Protein AF-A0A1R3HFJ4-F1 (afdb_monomer_lite)

Sequence (66 aa):
MPDLKQRALYMRAVLEALIEKHFGVEIIDQLFEIYATKLSKSPIFLNPDDQKMTALFVLLKPSENK

Secondary structure (DSSP, 8-state):
---HHHHHHHHHHHHHHHHHHHH-GGGHHHHHHHHHHHHHH-HHHH-GGG-PPPPPP---------

Radius of gyration: 17.63 Å; chains: 1; bounding box: 39×49×30 Å

Organism: Corchorus capsularis (NCBI:txid210143)

Structure (mmCIF, N/CA/C/O backbone):
data_AF-A0A1R3HFJ4-F1
#
_entry.id   AF-A0A1R3HFJ4-F1
#
loop_
_atom_site.group_PDB
_atom_site.id
_atom_site.type_symbol
_atom_site.label_atom_id
_atom_site.label_alt_id
_atom_site.label_comp_id
_atom_site.label_asym_id
_atom_site.label_entity_id
_atom_site.label_seq_id
_atom_site.pdbx_PDB_ins_code
_atom_site.Cartn_x
_atom_site.Cartn_y
_atom_site.Cartn_z
_atom_site.occupancy
_atom_site.B_iso_or_equiv
_atom_site.auth_seq_id
_atom_site.auth_comp_id
_atom_site.auth_asym_id
_atom_site.auth_atom_id
_atom_site.pdbx_PDB_model_num
ATOM 1 N N . MET A 1 1 ? 3.154 -1.321 -15.095 1.00 59.66 1 MET A N 1
ATOM 2 C CA . MET A 1 1 ? 2.480 -0.880 -13.853 1.00 59.66 1 MET A CA 1
ATOM 3 C C . MET A 1 1 ? 0.979 -0.867 -14.114 1.00 59.66 1 MET A C 1
ATOM 5 O O . MET A 1 1 ? 0.623 -0.533 -15.240 1.00 59.66 1 MET A O 1
ATOM 9 N N . PRO A 1 2 ? 0.128 -1.270 -13.151 1.00 64.56 2 PRO A N 1
ATOM 10 C CA . PRO A 1 2 ? -1.316 -1.052 -13.249 1.00 64.56 2 PRO A CA 1
ATOM 11 C C . PRO A 1 2 ? -1.614 0.441 -13.448 1.00 64.56 2 PRO A C 1
ATOM 13 O O . PRO A 1 2 ? -0.785 1.279 -13.080 1.00 64.56 2 PRO A O 1
ATOM 16 N N . ASP A 1 3 ? -2.780 0.786 -13.994 1.00 83.38 3 ASP A N 1
ATOM 17 C CA . ASP A 1 3 ? -3.206 2.189 -14.023 1.00 83.38 3 ASP A CA 1
ATOM 18 C C . ASP A 1 3 ? -3.315 2.764 -12.589 1.00 83.38 3 ASP A C 1
ATOM 20 O O . ASP A 1 3 ? -3.362 2.030 -11.595 1.00 83.38 3 ASP A O 1
ATOM 24 N N . LEU A 1 4 ? -3.329 4.093 -12.446 1.00 87.31 4 LEU A N 1
ATOM 25 C CA . LEU A 1 4 ? -3.307 4.743 -11.126 1.00 87.31 4 LEU A CA 1
ATOM 26 C C . LEU A 1 4 ? -4.479 4.331 -10.222 1.00 87.31 4 LEU A C 1
ATOM 28 O O . LEU A 1 4 ? -4.317 4.242 -9.002 1.00 87.31 4 LEU A O 1
ATOM 32 N N . LYS A 1 5 ? -5.648 4.051 -10.808 1.00 87.19 5 LYS A N 1
ATOM 33 C CA . LYS A 1 5 ? -6.836 3.603 -10.078 1.00 87.19 5 LYS A CA 1
ATOM 34 C C . LYS A 1 5 ? -6.645 2.168 -9.593 1.00 87.19 5 LYS A C 1
ATOM 36 O O . LYS A 1 5 ? -6.898 1.880 -8.425 1.00 87.19 5 LYS A O 1
ATOM 41 N N . GLN A 1 6 ? -6.128 1.286 -10.443 1.00 89.81 6 GLN A N 1
ATOM 42 C CA . GLN A 1 6 ? -5.757 -0.078 -10.067 1.00 89.81 6 GLN A CA 1
ATOM 43 C C . GLN A 1 6 ? -4.681 -0.098 -8.975 1.00 89.81 6 GLN A C 1
ATOM 45 O O . GLN A 1 6 ? -4.759 -0.915 -8.062 1.00 89.81 6 GLN A O 1
ATOM 50 N N . ARG A 1 7 ? -3.710 0.823 -9.007 1.00 89.75 7 ARG A N 1
ATOM 51 C CA . ARG A 1 7 ? -2.689 0.949 -7.956 1.00 89.75 7 ARG A CA 1
ATOM 52 C C . ARG A 1 7 ? -3.292 1.321 -6.601 1.00 89.75 7 ARG A C 1
ATOM 54 O O . ARG A 1 7 ? -2.912 0.728 -5.593 1.00 89.75 7 ARG A O 1
ATOM 61 N N . ALA A 1 8 ? -4.223 2.276 -6.572 1.00 93.69 8 ALA A N 1
ATOM 62 C CA . ALA A 1 8 ? -4.937 2.649 -5.351 1.00 93.69 8 ALA A CA 1
ATOM 63 C C . ALA A 1 8 ? -5.704 1.459 -4.759 1.00 93.69 8 ALA A C 1
ATOM 65 O O . ALA A 1 8 ? -5.579 1.178 -3.569 1.00 93.69 8 ALA A O 1
ATOM 66 N N . LEU A 1 9 ? -6.422 0.719 -5.608 1.00 95.19 9 LEU A N 1
ATOM 67 C CA . LEU A 1 9 ? -7.161 -0.479 -5.207 1.00 95.19 9 LEU A CA 1
ATOM 68 C C . LEU A 1 9 ? -6.237 -1.597 -4.712 1.00 95.19 9 LEU A C 1
ATOM 70 O O . LEU A 1 9 ? -6.531 -2.221 -3.698 1.00 95.19 9 LEU A O 1
ATOM 74 N N . TYR A 1 10 ? -5.104 -1.820 -5.380 1.00 93.38 10 TYR A N 1
ATOM 75 C CA . TYR A 1 10 ? -4.114 -2.812 -4.959 1.00 93.38 10 TYR A CA 1
ATOM 76 C C . TYR A 1 10 ? -3.552 -2.495 -3.569 1.00 93.38 10 TYR A C 1
ATOM 78 O O . TYR A 1 10 ? -3.505 -3.364 -2.704 1.00 93.38 10 TYR A O 1
ATOM 86 N N . MET A 1 11 ? -3.172 -1.237 -3.324 1.00 94.38 11 MET A N 1
ATOM 87 C CA . MET A 1 11 ? -2.673 -0.825 -2.009 1.00 94.38 11 MET A CA 1
ATOM 88 C C . MET A 1 11 ? -3.751 -0.909 -0.931 1.00 94.38 11 MET A C 1
ATOM 90 O O . MET A 1 11 ? -3.442 -1.310 0.188 1.00 94.38 11 MET A O 1
ATOM 94 N N . ARG A 1 12 ? -5.008 -0.595 -1.272 1.00 97.31 12 ARG A N 1
ATOM 95 C CA . ARG A 1 12 ? -6.154 -0.781 -0.377 1.00 97.31 12 ARG A CA 1
ATOM 96 C C . ARG A 1 12 ? -6.321 -2.241 0.020 1.00 97.31 12 ARG A C 1
ATOM 98 O O . ARG A 1 12 ? -6.285 -2.544 1.205 1.00 97.31 12 ARG A O 1
ATOM 105 N N . ALA A 1 13 ? -6.351 -3.148 -0.952 1.00 97.31 13 ALA A N 1
ATOM 106 C CA . ALA A 1 13 ? -6.465 -4.581 -0.695 1.00 97.31 13 ALA A CA 1
ATOM 107 C C . ALA A 1 13 ? -5.342 -5.137 0.208 1.00 97.31 13 ALA A C 1
ATOM 109 O O . ALA A 1 13 ? -5.589 -6.045 0.996 1.00 97.31 13 ALA A O 1
ATOM 110 N N . VAL A 1 14 ? -4.119 -4.601 0.109 1.00 96.56 14 VAL A N 1
ATOM 111 C CA . VAL A 1 14 ? -2.966 -5.064 0.906 1.00 96.56 14 VAL A CA 1
ATOM 112 C C . VAL A 1 14 ? -2.924 -4.447 2.310 1.00 96.56 14 VAL A C 1
ATOM 114 O O . VAL A 1 14 ? -2.516 -5.123 3.253 1.00 96.56 14 VAL A O 1
ATOM 117 N N . LEU A 1 15 ? -3.296 -3.172 2.466 1.00 97.56 15 LEU A N 1
ATOM 118 C CA . LEU A 1 15 ? -3.031 -2.406 3.693 1.00 97.56 15 LEU A CA 1
ATOM 119 C C . LEU A 1 15 ? -4.268 -2.096 4.541 1.00 97.56 15 LEU A C 1
ATOM 121 O O . LEU A 1 15 ? -4.098 -1.782 5.716 1.00 97.56 15 LEU A O 1
ATOM 125 N N . GLU A 1 16 ? -5.482 -2.174 3.992 1.00 98.19 16 GLU A N 1
ATOM 126 C CA . GLU A 1 16 ? -6.714 -1.765 4.685 1.00 98.19 16 GLU A CA 1
ATOM 127 C C . GLU A 1 16 ? -6.867 -2.439 6.047 1.00 98.19 16 GLU A C 1
ATOM 129 O O . GLU A 1 16 ? -6.919 -1.739 7.051 1.00 98.19 16 GLU A O 1
ATOM 134 N N . ALA A 1 17 ? -6.804 -3.772 6.106 1.00 97.75 17 ALA A N 1
ATOM 135 C CA . ALA A 1 17 ? -6.961 -4.509 7.360 1.00 97.75 17 ALA A CA 1
ATOM 136 C C . ALA A 1 17 ? -5.923 -4.112 8.430 1.00 97.75 17 ALA A C 1
ATOM 138 O O . ALA A 1 17 ? -6.216 -4.108 9.626 1.00 97.75 17 ALA A O 1
ATOM 139 N N . LEU A 1 18 ? -4.696 -3.773 8.016 1.00 98.25 18 LEU A N 1
ATOM 140 C CA . LEU A 1 18 ? -3.644 -3.328 8.932 1.00 98.25 18 LEU A CA 1
ATOM 141 C C . LEU A 1 18 ? -3.925 -1.919 9.465 1.00 98.25 18 LEU A C 1
ATOM 143 O O . LEU A 1 18 ? -3.753 -1.664 10.656 1.00 98.25 18 LEU A O 1
ATOM 147 N N . ILE A 1 19 ? -4.336 -1.012 8.580 1.00 98.25 19 ILE A N 1
ATOM 148 C 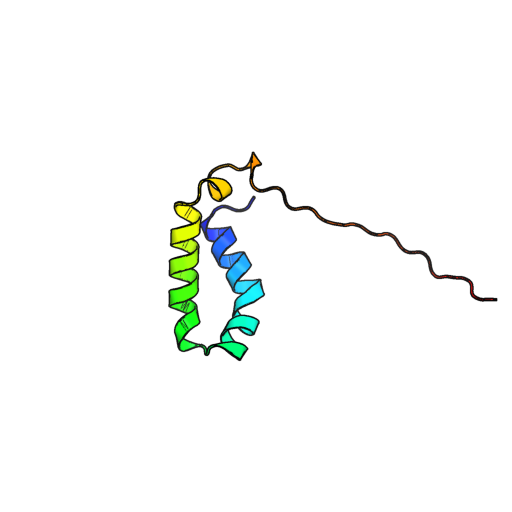CA . ILE A 1 19 ? -4.632 0.382 8.912 1.00 98.25 19 ILE A CA 1
ATOM 149 C C . ILE A 1 19 ? -5.889 0.452 9.783 1.00 98.25 19 ILE A C 1
ATOM 151 O O . ILE A 1 19 ? -5.859 1.106 10.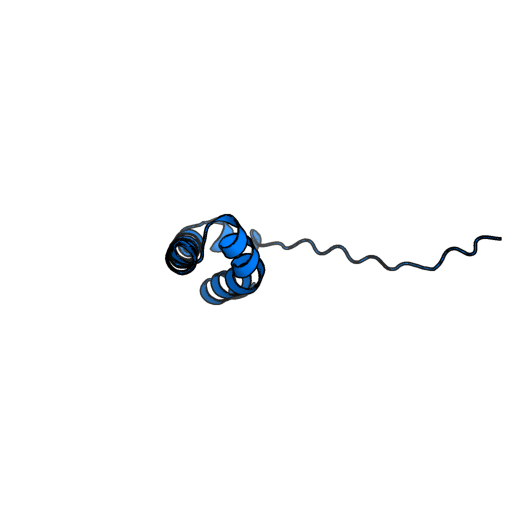820 1.00 98.25 19 ILE A O 1
ATOM 155 N N . GLU A 1 20 ? -6.947 -0.270 9.422 1.00 98.31 20 GLU A N 1
ATOM 156 C CA . GLU A 1 20 ? -8.207 -0.341 10.166 1.00 98.31 20 GLU A CA 1
ATOM 157 C C . GLU A 1 20 ? -7.962 -0.820 11.596 1.00 98.31 20 GLU A C 1
ATOM 159 O O . GLU A 1 20 ? -8.393 -0.183 12.554 1.00 98.31 20 GLU A O 1
ATOM 164 N N . LYS A 1 21 ? -7.178 -1.892 11.758 1.00 98.25 21 LYS A N 1
ATOM 165 C CA . LYS A 1 21 ? -6.831 -2.429 13.077 1.00 98.25 21 LYS A CA 1
ATOM 166 C C . LYS A 1 21 ? -6.130 -1.407 13.979 1.00 98.25 21 LYS A C 1
ATOM 168 O O . LYS A 1 21 ? -6.227 -1.519 15.199 1.00 98.25 21 LYS A O 1
ATOM 173 N N . HIS A 1 22 ? -5.380 -0.464 13.410 1.00 98.25 22 HIS A N 1
ATOM 174 C CA . HIS A 1 22 ? -4.602 0.504 14.182 1.00 98.25 22 HIS A CA 1
ATOM 175 C C . HIS A 1 22 ? -5.322 1.843 14.383 1.00 98.25 22 HIS A C 1
ATOM 177 O O . HIS A 1 22 ? -5.194 2.445 15.445 1.00 98.25 22 HIS A O 1
ATOM 183 N N . PHE A 1 23 ? -6.057 2.310 13.377 1.00 97.75 23 PHE A N 1
ATOM 184 C CA . PHE A 1 23 ? -6.619 3.660 13.336 1.00 97.75 23 PHE A CA 1
ATOM 185 C C . PHE A 1 23 ? -8.153 3.705 13.345 1.00 97.75 23 PHE A C 1
ATOM 187 O O . PHE A 1 23 ? -8.705 4.789 13.511 1.00 97.75 23 PHE A O 1
ATOM 194 N N . GLY A 1 24 ? -8.828 2.565 13.187 1.00 97.81 24 GLY A N 1
ATOM 195 C CA . GLY A 1 24 ? -10.281 2.480 13.043 1.00 97.81 24 GLY A CA 1
ATOM 196 C C . GLY A 1 24 ? -10.743 2.457 11.584 1.00 97.81 24 GLY A C 1
ATOM 197 O O . GLY A 1 24 ? -10.015 2.834 10.661 1.00 97.81 24 GLY A O 1
ATOM 198 N N . VAL A 1 25 ? -11.971 1.983 11.378 1.00 98.00 25 VAL A N 1
ATOM 199 C CA . VAL A 1 25 ? -12.601 1.850 10.053 1.00 98.00 25 VAL A CA 1
ATOM 200 C C . VAL A 1 25 ? -13.035 3.203 9.486 1.00 98.00 25 VAL A C 1
ATOM 202 O O . VAL A 1 25 ? -13.076 3.396 8.273 1.00 98.00 25 VAL A O 1
ATOM 205 N N . GLU A 1 26 ? -13.288 4.177 10.358 1.00 98.25 26 GLU A N 1
ATOM 206 C CA . GLU A 1 26 ? -13.849 5.486 10.030 1.00 98.25 26 GLU A CA 1
ATOM 207 C C . GLU A 1 26 ? -12.954 6.297 9.085 1.00 98.25 26 GLU A C 1
ATOM 209 O O . GLU A 1 26 ? -13.443 7.171 8.370 1.00 98.25 26 GLU A O 1
ATOM 214 N N . ILE A 1 27 ? -11.648 6.010 9.058 1.00 97.75 27 ILE A N 1
ATOM 215 C CA . ILE A 1 27 ? -10.683 6.745 8.233 1.00 97.75 27 ILE A CA 1
ATOM 216 C C . ILE A 1 27 ? -10.417 6.103 6.867 1.00 97.75 27 ILE A C 1
ATOM 218 O O . ILE A 1 27 ? -9.780 6.732 6.022 1.00 97.75 27 ILE A O 1
ATOM 222 N N . ILE A 1 28 ? -10.838 4.855 6.644 1.00 98.12 28 ILE A N 1
ATOM 223 C CA . ILE A 1 28 ? -10.339 4.030 5.535 1.00 98.12 28 ILE A CA 1
ATOM 224 C C . ILE A 1 28 ? -10.708 4.618 4.174 1.00 98.12 28 ILE A C 1
ATOM 226 O O . ILE A 1 28 ? -9.832 4.800 3.325 1.00 98.12 28 ILE A O 1
ATOM 230 N N . ASP A 1 29 ? -11.979 4.960 3.969 1.00 97.81 29 ASP A N 1
ATOM 231 C CA . ASP A 1 29 ? -12.438 5.486 2.682 1.00 97.81 29 ASP A CA 1
ATOM 232 C C . ASP A 1 29 ? -11.757 6.815 2.347 1.00 97.81 29 ASP A C 1
ATOM 234 O O . ASP A 1 29 ? -11.124 6.943 1.295 1.00 97.81 29 ASP A O 1
ATOM 238 N N . GLN A 1 30 ? -11.780 7.765 3.288 1.00 98.12 30 GLN A N 1
ATOM 239 C CA . GLN A 1 30 ? -11.142 9.069 3.114 1.00 98.12 30 GLN A CA 1
ATOM 240 C C . GLN A 1 30 ? -9.633 8.935 2.858 1.00 98.12 30 GLN A C 1
ATOM 242 O O . GLN A 1 30 ? -9.072 9.632 2.006 1.00 98.12 30 GLN A O 1
ATOM 247 N N . LEU A 1 31 ? -8.956 8.034 3.572 1.00 97.94 31 LEU A N 1
ATOM 248 C CA . LEU A 1 31 ? -7.526 7.803 3.406 1.00 97.94 31 LEU A CA 1
ATOM 249 C C . LEU A 1 31 ? -7.195 7.347 1.983 1.00 97.94 31 LEU A C 1
ATOM 251 O O . LEU A 1 31 ? -6.272 7.890 1.365 1.00 97.94 31 LEU A O 1
ATOM 255 N N . PHE A 1 32 ? -7.934 6.375 1.446 1.00 97.50 32 PHE A N 1
ATOM 256 C CA . PHE A 1 32 ? -7.665 5.852 0.108 1.00 97.50 32 PHE A CA 1
ATOM 257 C C . PHE A 1 32 ? -8.104 6.804 -1.015 1.00 97.50 32 PHE A C 1
ATOM 259 O O . PHE A 1 32 ? -7.455 6.828 -2.064 1.00 97.50 32 PHE A O 1
ATOM 266 N N . GLU A 1 33 ? -9.101 7.664 -0.794 1.00 97.00 33 GLU A N 1
ATOM 267 C CA . GLU A 1 33 ? -9.425 8.775 -1.705 1.00 97.00 33 GLU A CA 1
ATOM 268 C C . GLU A 1 33 ? -8.296 9.814 -1.777 1.00 97.00 33 GLU A C 1
ATOM 270 O O . GLU A 1 33 ? -7.862 10.221 -2.866 1.00 97.00 33 GLU A O 1
ATOM 275 N N . ILE A 1 34 ? -7.759 10.214 -0.619 1.00 96.69 34 ILE A N 1
ATOM 276 C CA . ILE A 1 34 ? -6.601 11.114 -0.543 1.00 96.69 34 ILE A CA 1
ATOM 277 C C . ILE A 1 34 ? -5.388 10.456 -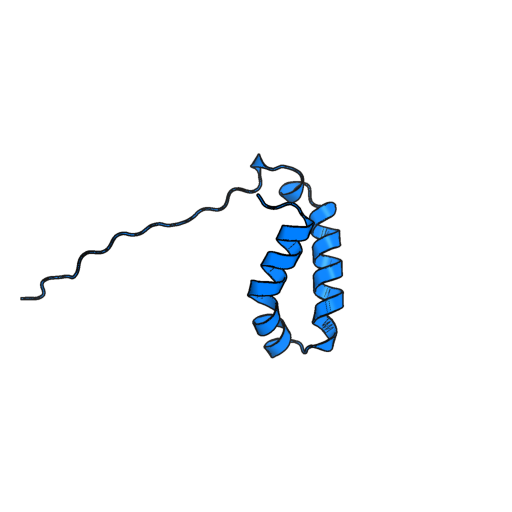1.203 1.00 96.69 34 ILE A C 1
ATOM 279 O O . ILE A 1 34 ? -4.665 11.116 -1.955 1.00 96.69 34 ILE A O 1
ATOM 283 N N . TYR A 1 35 ? -5.163 9.163 -0.962 1.00 95.75 35 TYR A N 1
ATOM 284 C CA . TYR A 1 35 ? -4.084 8.409 -1.593 1.00 95.75 35 TYR A CA 1
ATOM 285 C C . TYR A 1 35 ? -4.201 8.422 -3.120 1.00 95.75 35 TYR A C 1
ATOM 287 O O . TYR A 1 35 ? -3.240 8.794 -3.792 1.00 95.75 35 TYR A O 1
ATOM 295 N N . ALA A 1 36 ? -5.376 8.113 -3.676 1.00 94.88 36 ALA A N 1
ATOM 296 C CA . ALA A 1 36 ? -5.617 8.149 -5.119 1.00 94.88 36 ALA A CA 1
ATOM 297 C C . ALA A 1 36 ? 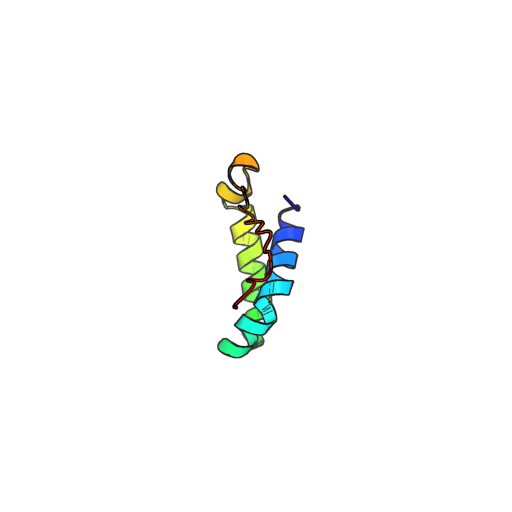-5.382 9.551 -5.713 1.00 94.88 36 ALA A C 1
ATOM 299 O O . ALA A 1 36 ? -4.763 9.694 -6.769 1.00 94.88 36 ALA A O 1
ATOM 300 N N . THR A 1 37 ? -5.796 10.600 -4.998 1.00 95.19 37 THR A N 1
ATOM 301 C CA . THR A 1 37 ? -5.551 11.997 -5.394 1.00 95.19 37 THR A CA 1
ATOM 302 C C . THR A 1 37 ? -4.063 12.352 -5.371 1.00 95.19 37 THR A C 1
ATOM 304 O O . THR A 1 37 ? -3.577 13.083 -6.232 1.00 95.19 37 THR A O 1
ATOM 307 N N . LYS A 1 38 ? -3.308 11.852 -4.388 1.00 94.38 38 LYS A N 1
ATOM 308 C CA . LYS A 1 38 ? -1.855 12.057 -4.323 1.00 94.38 38 LYS A CA 1
ATOM 309 C C . LYS A 1 38 ? -1.126 11.271 -5.410 1.00 94.38 38 LYS A C 1
ATOM 311 O O . LYS A 1 38 ? -0.171 11.795 -5.977 1.00 94.38 38 LYS A O 1
ATOM 316 N N . LEU A 1 39 ? -1.587 10.062 -5.734 1.00 92.44 39 LEU A N 1
ATOM 317 C CA . LEU A 1 39 ? -1.054 9.263 -6.837 1.00 92.44 39 LEU A CA 1
ATOM 318 C C . LEU A 1 39 ? -1.155 10.012 -8.172 1.00 92.44 39 LEU A C 1
ATOM 320 O O . LEU A 1 39 ? -0.161 10.097 -8.884 1.00 92.44 39 LEU A O 1
ATOM 324 N N . SER A 1 40 ? -2.311 10.609 -8.483 1.00 91.38 40 SER A N 1
ATOM 325 C CA . SER A 1 40 ? -2.528 11.311 -9.760 1.00 91.38 40 SER A CA 1
ATOM 326 C C . SER A 1 40 ? -1.734 12.603 -9.929 1.00 91.38 40 SER A C 1
ATOM 328 O O . SER A 1 40 ? -1.557 13.068 -11.051 1.00 91.38 40 SER A O 1
ATOM 330 N N . LYS A 1 41 ? -1.230 13.173 -8.832 1.00 93.06 41 LYS A N 1
ATOM 331 C CA . LYS A 1 41 ? -0.426 14.403 -8.836 1.00 93.06 41 LYS A CA 1
ATOM 332 C C . LYS A 1 41 ? 1.070 14.147 -8.669 1.00 93.06 41 LYS A C 1
ATOM 334 O O . LYS A 1 41 ? 1.857 15.085 -8.755 1.00 93.06 41 LYS A O 1
ATOM 339 N N . SER A 1 42 ? 1.473 12.913 -8.377 1.00 89.88 42 SER A N 1
ATOM 340 C CA . SER A 1 42 ? 2.866 12.599 -8.078 1.00 89.88 42 SER A CA 1
ATOM 341 C C . SER A 1 42 ? 3.663 12.373 -9.364 1.00 89.88 42 SER A C 1
ATOM 343 O O . SER A 1 42 ? 3.327 11.459 -10.116 1.00 89.88 42 SER A O 1
ATOM 345 N N . PRO A 1 43 ? 4.765 13.108 -9.598 1.00 86.25 43 PRO A N 1
ATOM 346 C CA . PRO A 1 43 ? 5.600 12.897 -10.780 1.00 86.25 43 PRO A CA 1
ATOM 347 C C . PRO A 1 43 ? 6.172 11.470 -10.848 1.00 86.25 43 PRO A C 1
ATOM 349 O O . PRO A 1 43 ? 6.253 10.901 -11.931 1.00 86.25 43 PRO A O 1
ATOM 352 N N . ILE A 1 44 ? 6.444 10.850 -9.693 1.00 85.94 44 ILE A N 1
ATOM 353 C CA . ILE A 1 44 ? 6.942 9.467 -9.579 1.00 85.94 44 ILE A CA 1
ATOM 354 C C . ILE A 1 44 ? 5.933 8.463 -10.151 1.00 85.94 44 ILE A C 1
ATOM 356 O O . ILE A 1 44 ? 6.309 7.482 -10.781 1.00 85.94 44 ILE A O 1
ATOM 360 N N . PHE A 1 45 ? 4.637 8.683 -9.920 1.00 83.50 45 PHE A N 1
ATOM 361 C CA . PHE A 1 45 ? 3.589 7.767 -10.380 1.00 83.50 45 PHE A CA 1
ATOM 362 C C . PHE A 1 45 ? 3.041 8.122 -11.765 1.00 83.50 45 PHE A C 1
ATOM 364 O O . PHE A 1 45 ? 2.336 7.315 -12.370 1.00 83.50 45 PHE A O 1
ATOM 371 N N . LEU A 1 46 ? 3.401 9.291 -12.291 1.00 83.12 46 LEU A N 1
ATOM 372 C CA . LEU A 1 46 ? 3.090 9.698 -13.657 1.00 83.12 46 LEU A CA 1
ATOM 373 C C . LEU A 1 46 ? 4.130 9.196 -14.663 1.00 83.12 46 LEU A C 1
ATOM 375 O O . LEU A 1 46 ? 3.779 8.949 -15.813 1.00 83.12 46 LEU A O 1
ATOM 379 N N . ASN A 1 47 ? 5.378 8.993 -14.235 1.00 84.69 47 ASN A N 1
ATOM 380 C CA . ASN A 1 47 ? 6.422 8.407 -15.065 1.00 84.69 47 ASN A CA 1
ATOM 381 C C . ASN A 1 47 ? 6.538 6.887 -14.820 1.00 84.69 47 ASN A C 1
ATOM 383 O O . ASN A 1 47 ? 6.846 6.469 -13.702 1.00 84.69 47 ASN A O 1
ATOM 387 N N . PRO A 1 48 ? 6.300 6.025 -15.823 1.00 78.75 48 PRO A N 1
ATOM 388 C CA . PRO A 1 48 ? 6.467 4.579 -15.673 1.00 78.75 48 PRO A CA 1
ATOM 389 C C . PRO A 1 48 ? 7.902 4.150 -15.332 1.00 78.75 48 PRO A C 1
ATOM 391 O O . PRO A 1 48 ? 8.077 3.153 -14.628 1.00 78.75 48 PRO A O 1
ATOM 394 N N . ASP A 1 49 ? 8.914 4.897 -15.781 1.00 84.25 49 ASP A N 1
ATOM 395 C CA . ASP A 1 49 ? 10.328 4.553 -15.566 1.00 84.25 49 ASP A CA 1
ATOM 396 C C . ASP A 1 49 ? 10.764 4.704 -14.102 1.00 84.25 49 ASP A C 1
ATOM 398 O O . ASP A 1 49 ? 11.682 4.011 -13.648 1.00 84.25 49 ASP A O 1
ATOM 402 N N . ASP A 1 50 ? 10.051 5.541 -13.347 1.00 84.38 50 ASP A N 1
ATOM 403 C CA . ASP A 1 50 ? 10.286 5.792 -11.922 1.00 84.38 50 ASP A CA 1
ATOM 404 C C . ASP A 1 50 ? 9.572 4.765 -11.024 1.00 84.38 50 ASP A C 1
ATOM 406 O O . ASP A 1 50 ? 9.738 4.746 -9.804 1.00 84.38 50 ASP A O 1
ATOM 410 N N . GLN A 1 51 ? 8.795 3.856 -11.619 1.00 77.69 51 GLN A N 1
ATOM 411 C CA . GLN A 1 51 ? 7.969 2.873 -10.919 1.00 77.69 51 GLN A CA 1
ATOM 412 C C . GLN A 1 51 ? 8.564 1.462 -10.966 1.00 77.69 51 GLN A C 1
ATOM 414 O O . GLN A 1 51 ? 7.859 0.472 -11.182 1.00 77.69 51 GLN A O 1
ATOM 419 N N . LYS A 1 52 ? 9.874 1.350 -10.744 1.00 80.56 52 LYS A N 1
ATOM 420 C CA . LYS A 1 52 ? 10.560 0.054 -10.685 1.00 80.56 52 LYS A CA 1
ATOM 421 C C . LYS A 1 52 ? 10.262 -0.638 -9.356 1.00 80.56 52 LYS A C 1
ATOM 423 O O . LYS A 1 52 ? 10.540 -0.103 -8.288 1.00 80.56 52 LYS A O 1
ATOM 428 N N . MET A 1 53 ? 9.701 -1.843 -9.429 1.00 81.19 53 MET A N 1
ATOM 429 C CA . MET A 1 53 ? 9.561 -2.729 -8.276 1.00 81.19 53 MET A CA 1
ATOM 430 C C . MET A 1 53 ? 10.702 -3.740 -8.292 1.00 81.19 53 MET A C 1
ATOM 432 O O . MET A 1 53 ? 10.821 -4.525 -9.231 1.00 81.19 53 MET A 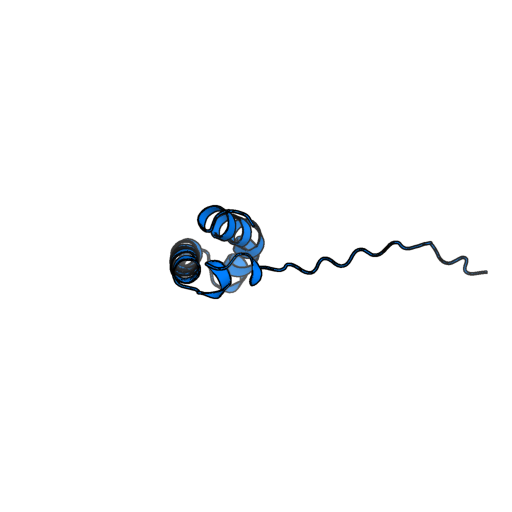O 1
ATOM 436 N N . THR A 1 54 ? 11.528 -3.733 -7.251 1.00 87.06 54 THR A N 1
ATOM 437 C CA . THR A 1 54 ? 12.549 -4.765 -7.064 1.00 87.06 54 THR A CA 1
ATOM 438 C C . THR A 1 54 ? 11.901 -5.983 -6.420 1.00 87.06 54 THR A C 1
ATOM 440 O O . THR A 1 54 ? 11.422 -5.905 -5.291 1.00 87.06 54 THR A O 1
ATOM 443 N N . ALA A 1 55 ? 11.892 -7.110 -7.128 1.00 89.44 55 ALA A N 1
ATOM 444 C CA . ALA A 1 55 ? 11.499 -8.401 -6.576 1.00 89.44 55 ALA A CA 1
ATOM 445 C C . ALA A 1 55 ? 12.756 -9.237 -6.315 1.00 89.44 55 ALA A C 1
ATOM 447 O O . ALA A 1 55 ? 1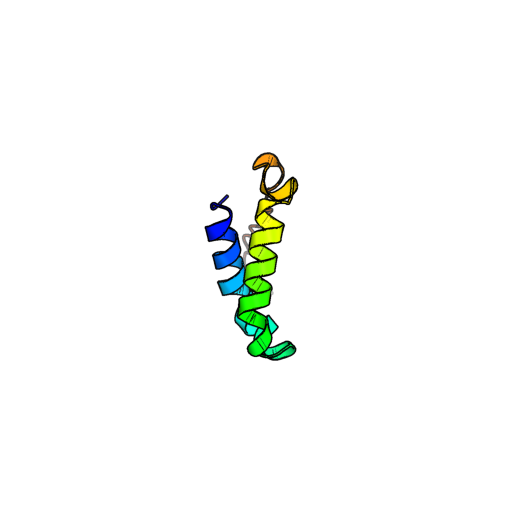3.565 -9.440 -7.221 1.00 89.44 55 ALA A O 1
ATOM 448 N N . LEU A 1 56 ? 12.921 -9.719 -5.082 1.00 93.69 56 LEU A N 1
ATOM 449 C CA . LEU A 1 56 ? 13.972 -10.673 -4.748 1.00 93.69 56 LEU A CA 1
ATOM 450 C C . LEU A 1 56 ? 13.432 -12.089 -4.952 1.00 93.69 56 LEU A C 1
ATOM 452 O O . LEU A 1 56 ? 12.504 -12.508 -4.262 1.00 93.69 56 LEU A O 1
ATOM 456 N N . PHE A 1 57 ? 14.027 -12.826 -5.884 1.00 95.50 57 PHE A N 1
ATOM 457 C CA . PHE A 1 57 ? 13.780 -14.252 -6.047 1.00 95.50 57 PHE A CA 1
ATOM 458 C C . PHE A 1 57 ? 14.934 -15.033 -5.423 1.00 95.50 57 PHE A C 1
ATOM 460 O O . PHE A 1 57 ? 16.094 -14.810 -5.769 1.00 95.50 57 PHE A O 1
ATOM 467 N N . VAL A 1 58 ? 14.616 -15.945 -4.505 1.00 95.69 58 VAL A N 1
ATOM 468 C CA . VAL A 1 58 ? 15.605 -16.786 -3.827 1.00 95.69 58 VAL A CA 1
ATOM 469 C C . VAL A 1 58 ? 15.223 -18.247 -4.018 1.00 95.69 58 VAL A C 1
ATOM 471 O O . VAL A 1 58 ? 14.131 -18.659 -3.632 1.00 95.69 58 VAL A O 1
ATOM 474 N N . LEU A 1 59 ? 16.135 -19.034 -4.589 1.00 96.00 59 LEU A N 1
ATOM 475 C CA . LEU A 1 59 ? 16.021 -20.487 -4.651 1.00 96.00 59 LEU A CA 1
ATOM 476 C C . LEU A 1 59 ? 16.870 -21.097 -3.537 1.00 96.00 59 LEU A C 1
ATOM 478 O O . LEU A 1 59 ? 18.079 -20.880 -3.480 1.00 96.00 59 LEU A O 1
ATOM 482 N N . LEU A 1 60 ? 16.229 -21.863 -2.661 1.00 95.06 60 LEU A N 1
ATOM 483 C CA . LEU A 1 60 ? 16.876 -22.506 -1.524 1.00 95.06 60 LEU A CA 1
ATOM 484 C C . LEU A 1 60 ? 17.009 -24.014 -1.765 1.00 95.06 60 LEU A C 1
ATOM 486 O O . LEU A 1 60 ? 16.135 -24.630 -2.376 1.00 95.06 60 LEU A O 1
ATOM 490 N N . LYS A 1 61 ? 18.081 -24.615 -1.238 1.00 95.12 61 LYS A N 1
ATOM 491 C CA . LYS A 1 61 ? 18.236 -26.070 -1.096 1.00 95.12 61 LYS A CA 1
ATOM 492 C C . LYS A 1 61 ? 18.303 -26.405 0.402 1.00 95.12 61 LYS A C 1
ATOM 494 O O . LYS A 1 61 ? 18.990 -25.683 1.126 1.00 95.12 61 LYS A O 1
ATOM 499 N N . PRO A 1 62 ? 17.633 -27.472 0.876 1.00 90.88 62 PRO A N 1
ATOM 500 C CA . PRO A 1 62 ? 17.804 -27.954 2.244 1.00 90.88 62 PRO A CA 1
ATOM 501 C C . PRO A 1 62 ? 19.281 -28.226 2.568 1.00 90.88 62 PRO A C 1
ATOM 503 O O . PRO A 1 62 ? 20.006 -28.777 1.736 1.00 90.88 62 PRO A O 1
ATOM 506 N N . SER A 1 63 ? 19.716 -27.849 3.771 1.00 84.69 63 SER A N 1
ATOM 507 C CA . SER A 1 63 ? 21.039 -28.219 4.285 1.00 84.69 63 SER A CA 1
ATOM 508 C C . SER A 1 63 ? 21.046 -29.698 4.665 1.00 84.69 63 SER A C 1
ATOM 510 O O . SER A 1 63 ? 20.163 -30.140 5.401 1.00 84.69 63 SER A O 1
ATOM 512 N N . GLU A 1 64 ? 22.043 -30.458 4.210 1.00 80.00 64 GLU A N 1
ATOM 513 C CA . GLU A 1 64 ? 22.327 -31.776 4.781 1.00 80.00 64 GLU A CA 1
ATOM 514 C C . GLU A 1 64 ? 23.158 -31.583 6.047 1.00 80.00 64 GLU A C 1
ATOM 516 O O . GLU A 1 64 ? 24.387 -31.529 6.013 1.00 80.00 64 GLU A O 1
ATOM 521 N N . ASN A 1 65 ? 22.471 -31.427 7.175 1.00 71.12 65 ASN A N 1
ATOM 522 C CA . ASN A 1 65 ? 23.121 -31.504 8.475 1.00 71.12 65 ASN A CA 1
ATOM 523 C C . ASN A 1 65 ? 23.426 -32.988 8.750 1.00 71.12 65 ASN A C 1
ATOM 525 O O . ASN A 1 65 ? 22.496 -33.771 8.942 1.00 71.12 65 ASN A O 1
ATOM 529 N N . LYS A 1 66 ? 24.713 -33.362 8.697 1.00 53.81 66 LYS A N 1
ATOM 530 C CA . LYS A 1 66 ? 25.236 -34.644 9.201 1.00 53.81 66 LYS A CA 1
ATOM 531 C C . LYS A 1 66 ? 25.352 -34.629 10.718 1.00 53.81 66 LYS A C 1
ATOM 533 O O . LYS A 1 66 ? 25.736 -33.565 11.251 1.00 53.81 66 LYS A O 1
#

pLDDT: mean 90.49, std 9.39, range [53.81, 98.31]

InterPro domains:
  IPR005299 SAM dependent carboxyl methyltransferase [PF03492] (4-61)
  IPR042086 Methyltransferase, alpha-helical capping domain [G3DSA:1.10.1200.270] (3-43)

Foldseek 3Di:
DPPLVVVLVVCCVVCVVVCCVPPNPVCSVVVSVVVSVCLVVDPCNVDPVSPDDDDDDDDDDDDPDD